Protein AF-A0AAD1IUB4-F1 (afdb_monomer_lite)

Radius of gyration: 18.31 Å; chains: 1; bounding box: 52×43×50 Å

pLDDT: mean 78.98, std 11.04, range [33.62, 97.44]

Secondary structure (DSSP, 8-state):
--HHHHHHHHHHHHHHHHHHHHHHHHHSPP-SSPPPTT--SHHHHHHHHHHHHHHHHHH-HHHHHHHHHHHHHHHHHHHTSHHHHHHHHHHHT-HHHHHHHHHHHHHHTTTT-S---TTSPPHHHHHHHHHHHHSSS--HHHHHHTSPSS--

Structure (mmCIF, N/CA/C/O backbone):
data_AF-A0AAD1IUB4-F1
#
_entry.id   AF-A0AAD1IUB4-F1
#
loop_
_atom_site.group_PDB
_atom_site.id
_atom_site.type_symbol
_atom_site.label_atom_id
_atom_site.label_alt_id
_atom_site.label_comp_id
_atom_site.label_asym_id
_atom_site.label_entity_id
_atom_site.label_seq_id
_atom_site.pdbx_PDB_ins_code
_atom_site.Cartn_x
_atom_site.Cartn_y
_atom_site.Cartn_z
_atom_site.occupancy
_atom_site.B_iso_or_equiv
_atom_site.auth_seq_id
_atom_site.auth_comp_id
_atom_site.auth_asym_id
_atom_site.auth_atom_id
_atom_site.pdbx_PDB_model_num
ATOM 1 N N . MET A 1 1 ? 31.115 -12.464 -17.983 1.00 72.50 1 MET A N 1
ATOM 2 C CA . MET A 1 1 ? 30.460 -11.144 -17.859 1.00 72.50 1 MET A CA 1
ATOM 3 C C . MET A 1 1 ? 31.477 -10.203 -17.240 1.00 72.50 1 MET A C 1
ATOM 5 O O . MET A 1 1 ? 32.086 -10.604 -16.255 1.00 72.50 1 MET A O 1
ATOM 9 N N . THR A 1 2 ? 31.751 -9.046 -17.843 1.00 92.31 2 THR A N 1
ATOM 10 C CA . THR A 1 2 ? 32.718 -8.086 -17.283 1.00 92.31 2 THR A CA 1
ATOM 11 C C . THR A 1 2 ? 32.034 -7.185 -16.246 1.00 92.31 2 THR A C 1
ATOM 13 O O . THR A 1 2 ? 30.810 -7.026 -16.309 1.00 92.31 2 THR A O 1
ATOM 16 N N . PRO A 1 3 ? 32.779 -6.596 -15.294 1.00 88.62 3 PRO A N 1
ATOM 17 C CA . PRO A 1 3 ? 32.222 -5.650 -14.327 1.00 88.62 3 PRO A CA 1
ATOM 18 C C . PRO A 1 3 ? 31.483 -4.478 -14.986 1.00 88.62 3 PRO A C 1
ATOM 20 O O . PRO A 1 3 ? 30.417 -4.085 -14.528 1.00 88.62 3 PRO A O 1
ATOM 23 N N . GLU A 1 4 ? 31.990 -3.969 -16.108 1.00 90.00 4 GLU A N 1
ATOM 24 C CA . GLU A 1 4 ? 31.385 -2.862 -16.856 1.00 90.00 4 GLU A CA 1
ATOM 25 C C . GLU A 1 4 ? 30.055 -3.279 -17.493 1.00 90.00 4 GLU A C 1
ATOM 27 O O . GLU A 1 4 ? 29.087 -2.522 -17.460 1.00 90.00 4 GLU A O 1
ATOM 32 N N . ALA A 1 5 ? 29.982 -4.506 -18.023 1.00 86.31 5 ALA A N 1
ATOM 33 C CA . ALA A 1 5 ? 28.743 -5.059 -18.561 1.00 86.31 5 ALA A CA 1
ATOM 34 C C . ALA A 1 5 ? 27.691 -5.250 -17.457 1.00 86.31 5 ALA A C 1
ATOM 36 O O . ALA A 1 5 ? 26.518 -4.956 -17.675 1.00 86.31 5 ALA A O 1
ATOM 37 N N . LEU A 1 6 ? 28.108 -5.682 -16.262 1.00 87.38 6 LEU A N 1
ATOM 38 C CA . LEU A 1 6 ? 27.222 -5.810 -15.105 1.00 87.38 6 LEU A CA 1
ATOM 39 C C . LEU A 1 6 ? 26.695 -4.444 -14.638 1.00 87.38 6 LEU A C 1
ATOM 41 O O . LEU A 1 6 ? 25.495 -4.298 -14.430 1.00 87.38 6 LEU A O 1
ATOM 45 N N . VAL A 1 7 ? 27.564 -3.436 -14.514 1.00 90.25 7 VAL A N 1
ATOM 46 C CA . VAL A 1 7 ? 27.162 -2.068 -14.138 1.00 90.25 7 VAL A CA 1
ATOM 47 C C . VAL A 1 7 ? 26.201 -1.475 -15.170 1.00 90.25 7 V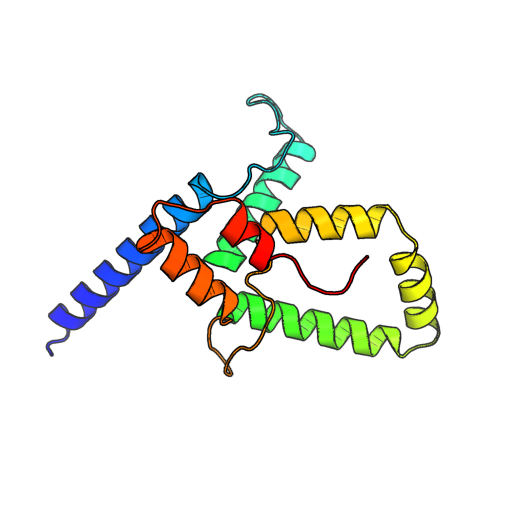AL A C 1
ATOM 49 O O . VAL A 1 7 ? 25.186 -0.893 -14.792 1.00 90.25 7 VAL A O 1
ATOM 52 N N . GLY A 1 8 ? 26.474 -1.672 -16.464 1.00 88.81 8 GLY A N 1
ATOM 53 C CA . GLY A 1 8 ? 25.577 -1.247 -17.539 1.00 88.81 8 GLY A CA 1
ATOM 54 C C . GLY A 1 8 ? 24.200 -1.910 -17.456 1.00 88.81 8 GLY A C 1
ATOM 55 O O . GLY A 1 8 ? 23.185 -1.225 -17.546 1.00 88.81 8 GLY A O 1
ATOM 56 N N . MET A 1 9 ? 24.152 -3.223 -17.208 1.00 87.00 9 MET A N 1
ATOM 57 C CA . MET A 1 9 ? 22.891 -3.948 -17.014 1.00 87.00 9 MET A CA 1
ATOM 58 C C . MET A 1 9 ? 22.113 -3.453 -15.790 1.00 87.00 9 MET A C 1
ATOM 60 O O . MET A 1 9 ? 20.904 -3.267 -15.878 1.00 87.00 9 MET A O 1
ATOM 64 N N . LEU A 1 10 ? 22.784 -3.212 -14.660 1.00 87.50 10 LEU A N 1
ATOM 65 C CA . LEU A 1 10 ? 22.137 -2.692 -13.450 1.00 87.50 10 LEU A CA 1
ATOM 66 C C . LEU A 1 10 ? 21.553 -1.290 -13.670 1.00 87.50 10 LEU A C 1
ATOM 68 O O . LEU A 1 10 ? 20.436 -1.021 -13.235 1.00 87.50 10 LEU A O 1
ATOM 72 N N . ALA A 1 11 ? 22.270 -0.418 -14.382 1.00 88.06 11 ALA A N 1
ATOM 73 C CA . ALA A 1 11 ? 21.774 0.912 -14.728 1.00 88.06 11 ALA A CA 1
ATOM 74 C C . ALA A 1 11 ? 20.548 0.853 -15.656 1.00 88.06 11 ALA A C 1
ATOM 76 O O . ALA A 1 11 ? 19.616 1.642 -15.499 1.00 88.06 11 ALA A O 1
ATOM 77 N N . GLU A 1 12 ? 20.527 -0.092 -16.602 1.00 88.31 12 GLU A N 1
ATOM 78 C CA . GLU A 1 12 ? 19.368 -0.306 -17.471 1.00 88.31 12 GLU A CA 1
ATOM 79 C C . GLU A 1 12 ? 18.157 -0.814 -16.687 1.00 88.31 12 GLU A C 1
ATOM 81 O O . GLU A 1 12 ? 17.051 -0.310 -16.871 1.00 88.31 12 GLU A O 1
ATOM 86 N N . LEU A 1 13 ? 18.366 -1.766 -15.773 1.00 83.12 13 LEU A N 1
ATOM 87 C CA . LEU A 1 13 ? 17.308 -2.283 -14.905 1.00 83.12 13 LEU A CA 1
ATOM 88 C C . LEU A 1 13 ? 16.710 -1.183 -14.024 1.00 83.12 13 LEU A C 1
ATOM 90 O O . LEU A 1 13 ? 15.488 -1.112 -13.904 1.00 83.12 13 LEU A O 1
ATOM 94 N N . GLU A 1 14 ? 17.537 -0.299 -13.461 1.00 81.81 14 GLU A N 1
ATOM 95 C CA . GLU A 1 14 ? 17.034 0.836 -12.682 1.00 81.81 14 GLU A CA 1
ATOM 96 C C . GLU A 1 14 ? 16.228 1.802 -13.557 1.00 81.81 14 GLU A C 1
ATOM 98 O O . GLU A 1 14 ? 15.145 2.228 -13.161 1.00 81.81 14 GLU A O 1
ATOM 103 N N . ARG A 1 15 ? 16.683 2.088 -14.785 1.00 82.19 15 ARG A N 1
ATOM 104 C CA . ARG A 1 15 ? 15.922 2.933 -15.718 1.00 82.19 15 ARG A CA 1
ATOM 105 C C . ARG A 1 15 ? 14.568 2.318 -16.067 1.00 82.19 15 ARG A C 1
ATOM 107 O O . ARG A 1 15 ? 13.558 3.017 -16.027 1.00 82.19 15 ARG A O 1
A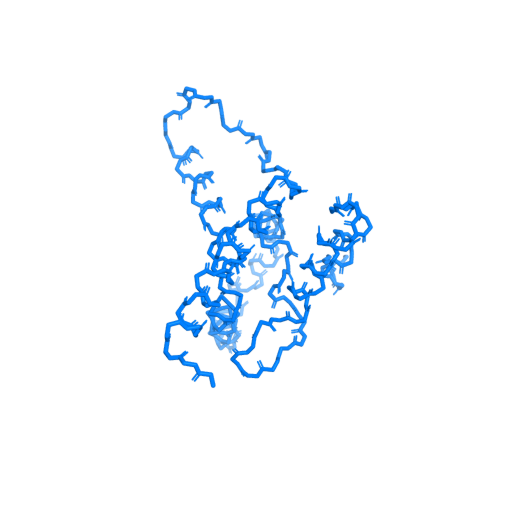TOM 114 N N . ILE A 1 16 ? 14.539 1.027 -16.403 1.00 79.69 16 ILE A N 1
ATOM 115 C CA . ILE A 1 16 ? 13.299 0.298 -16.705 1.00 79.69 16 ILE A CA 1
ATOM 116 C C . ILE A 1 16 ? 12.367 0.342 -15.494 1.00 79.69 16 ILE A C 1
ATOM 118 O O . ILE A 1 16 ? 11.180 0.632 -15.647 1.00 79.69 16 ILE A O 1
ATOM 122 N N . ARG A 1 17 ? 12.899 0.127 -14.285 1.00 78.38 17 ARG A N 1
ATOM 123 C CA . ARG A 1 17 ? 12.142 0.229 -13.035 1.00 78.38 17 ARG A CA 1
ATOM 124 C C . ARG A 1 17 ? 11.521 1.617 -12.870 1.00 78.38 17 ARG A C 1
ATOM 126 O O . ARG A 1 17 ? 10.314 1.691 -12.664 1.00 78.38 17 ARG A O 1
ATOM 133 N N . THR A 1 18 ? 12.293 2.698 -13.005 1.00 80.75 18 THR A N 1
ATOM 134 C CA . THR A 1 18 ? 11.767 4.073 -12.903 1.00 80.75 18 THR A CA 1
ATOM 135 C C . THR A 1 18 ? 10.651 4.323 -13.916 1.00 80.75 18 THR A C 1
ATOM 137 O O . THR A 1 18 ? 9.558 4.725 -13.532 1.00 80.75 18 THR A O 1
ATOM 140 N N . LEU A 1 19 ? 10.881 4.004 -15.193 1.00 80.44 19 LEU A N 1
ATOM 141 C CA . LEU A 1 19 ? 9.890 4.217 -16.252 1.00 80.44 19 LEU A CA 1
ATOM 142 C C . LEU A 1 19 ? 8.603 3.423 -16.021 1.00 80.44 19 LEU A C 1
ATOM 144 O O . LEU A 1 19 ? 7.513 3.908 -16.320 1.00 80.44 19 LEU A O 1
ATOM 148 N N . THR A 1 20 ? 8.727 2.210 -15.482 1.00 73.38 20 THR A N 1
ATOM 149 C CA . THR A 1 20 ? 7.569 1.370 -15.177 1.00 73.38 20 THR A CA 1
ATOM 150 C C . THR A 1 20 ? 6.784 1.927 -13.994 1.00 73.38 20 THR A C 1
ATOM 152 O O . THR A 1 20 ? 5.560 1.979 -14.056 1.00 73.38 20 THR A O 1
ATOM 155 N N . LEU A 1 21 ? 7.458 2.420 -12.950 1.00 76.25 21 LEU A N 1
ATOM 156 C CA . LEU A 1 21 ? 6.792 3.092 -11.830 1.00 76.25 21 LEU A CA 1
ATOM 157 C C . LEU A 1 21 ? 6.069 4.364 -12.286 1.00 76.25 21 LEU A C 1
ATOM 159 O O . LEU A 1 21 ? 4.917 4.563 -11.911 1.00 76.25 21 LEU A O 1
ATOM 163 N N . ASP A 1 22 ? 6.686 5.166 -13.157 1.00 80.56 22 ASP A N 1
ATOM 164 C CA . ASP A 1 22 ? 6.055 6.361 -13.729 1.00 80.56 22 ASP A CA 1
ATOM 165 C C . ASP A 1 22 ? 4.839 6.014 -14.601 1.00 80.56 22 ASP A C 1
ATOM 167 O O . ASP A 1 22 ? 3.889 6.794 -14.695 1.00 80.56 22 ASP A O 1
ATOM 171 N N . LEU A 1 23 ? 4.874 4.877 -15.304 1.00 77.25 23 LEU A N 1
ATOM 172 C CA . LEU A 1 23 ? 3.746 4.385 -16.096 1.00 77.25 23 LEU A CA 1
ATOM 173 C C . LEU A 1 23 ? 2.597 3.940 -15.186 1.00 77.25 23 LEU A C 1
ATOM 175 O O . LEU A 1 23 ? 1.458 4.344 -15.408 1.00 77.25 23 LEU A O 1
ATOM 179 N N . VAL A 1 24 ? 2.903 3.148 -14.156 1.00 70.75 24 VAL A N 1
ATOM 180 C CA . VAL A 1 24 ? 1.924 2.690 -13.162 1.00 70.75 24 VAL A CA 1
ATOM 181 C C . VAL A 1 24 ? 1.304 3.884 -12.445 1.00 70.75 24 VAL A C 1
ATOM 183 O O . VAL A 1 24 ? 0.094 3.921 -12.283 1.00 70.75 24 VAL A O 1
ATOM 186 N N . GLU A 1 25 ? 2.089 4.894 -12.070 1.00 74.12 25 GLU A N 1
ATOM 187 C CA . GLU A 1 25 ? 1.571 6.097 -11.414 1.00 74.12 25 GLU A CA 1
ATOM 188 C C . GLU A 1 25 ? 0.609 6.885 -12.314 1.00 74.12 25 GLU A C 1
ATOM 190 O O . GLU A 1 25 ? -0.432 7.332 -11.839 1.00 74.12 25 GLU A O 1
ATOM 195 N N . ARG A 1 26 ? 0.917 7.001 -13.612 1.00 73.12 26 ARG A N 1
ATOM 19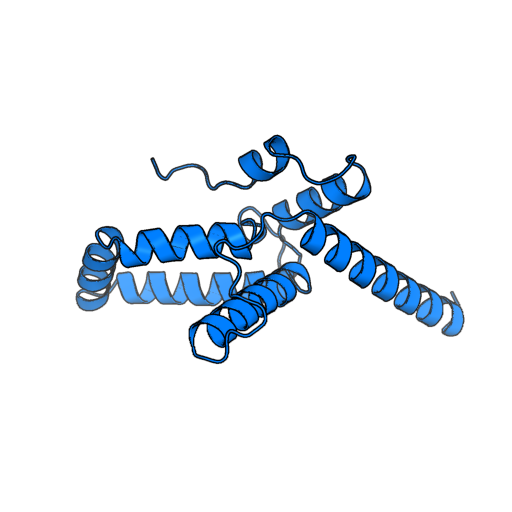6 C CA . ARG A 1 26 ? 0.044 7.653 -14.603 1.00 73.12 26 ARG A CA 1
ATOM 197 C C . ARG A 1 26 ? -1.229 6.867 -14.913 1.00 73.12 26 ARG A C 1
ATOM 199 O O . ARG A 1 26 ? -2.227 7.474 -15.285 1.00 73.12 26 ARG A O 1
ATOM 206 N N . ALA A 1 27 ? -1.176 5.541 -14.826 1.00 69.19 27 ALA A N 1
ATOM 207 C CA . ALA A 1 27 ? -2.299 4.660 -15.137 1.00 69.19 27 ALA A CA 1
ATOM 208 C C . ALA A 1 27 ? -3.140 4.290 -13.902 1.00 69.19 27 ALA A C 1
ATOM 210 O O . ALA A 1 27 ? -4.266 3.819 -14.045 1.00 69.19 27 ALA A O 1
ATOM 211 N N . ALA A 1 28 ? -2.607 4.478 -12.693 1.00 68.81 28 ALA A N 1
ATOM 212 C CA . ALA A 1 28 ? -3.315 4.208 -11.452 1.00 68.81 28 ALA A CA 1
ATOM 213 C C . ALA A 1 28 ? -4.462 5.212 -11.243 1.00 68.81 28 ALA A C 1
ATOM 215 O O . ALA A 1 28 ? -4.321 6.386 -11.592 1.00 68.81 28 ALA A O 1
ATOM 216 N N . PRO A 1 29 ? -5.566 4.797 -10.593 1.00 67.44 29 PRO A N 1
ATOM 217 C CA . PRO A 1 29 ? -6.632 5.711 -10.210 1.00 67.44 29 PRO A CA 1
ATOM 218 C C . PRO A 1 29 ? -6.095 6.923 -9.441 1.00 67.44 29 PRO A C 1
ATOM 220 O O . PRO A 1 29 ? -5.297 6.796 -8.494 1.00 67.44 29 PRO A O 1
ATOM 223 N N . SER A 1 30 ? -6.546 8.104 -9.855 1.00 67.12 30 SER A N 1
ATOM 224 C CA . SER A 1 30 ? -6.266 9.367 -9.185 1.00 67.12 30 SER A CA 1
ATOM 225 C C . SER A 1 30 ? -6.903 9.386 -7.799 1.00 67.12 30 SER A C 1
ATOM 227 O O . SER A 1 30 ? -8.047 8.969 -7.602 1.00 67.12 30 SER A O 1
ATOM 229 N N . LEU A 1 31 ? -6.147 9.884 -6.820 1.00 66.31 31 LEU A N 1
ATOM 230 C CA . LEU A 1 31 ? -6.686 10.187 -5.499 1.00 66.31 31 LEU A CA 1
ATOM 231 C C . LEU A 1 31 ? -7.592 11.415 -5.642 1.00 66.31 31 LEU A C 1
ATOM 233 O O . LEU A 1 31 ? -7.118 12.492 -5.992 1.00 66.31 31 LEU A O 1
ATOM 237 N N . HIS A 1 32 ? -8.893 11.241 -5.407 1.00 63.50 32 HIS A N 1
ATOM 238 C CA . HIS A 1 32 ? -9.875 12.319 -5.499 1.00 63.50 32 HIS A CA 1
ATOM 239 C C . HIS A 1 32 ? -10.393 12.750 -4.115 1.00 63.50 32 HIS A C 1
ATOM 241 O O . HIS A 1 32 ? -10.635 11.885 -3.270 1.00 63.50 32 HIS A O 1
ATOM 247 N N . PRO A 1 33 ? -10.656 14.057 -3.912 1.00 65.69 33 PRO A N 1
ATOM 248 C CA . PRO A 1 33 ? -10.344 15.155 -4.832 1.00 65.69 33 PRO A CA 1
ATOM 249 C C . PRO A 1 33 ? -8.837 15.456 -4.858 1.00 65.69 33 PRO A C 1
ATOM 251 O O . PRO A 1 33 ? -8.164 15.368 -3.834 1.00 65.69 33 PRO A O 1
ATOM 254 N N . GLU A 1 34 ? -8.317 15.825 -6.029 1.00 66.88 34 GLU A N 1
ATOM 255 C CA . GLU A 1 34 ? -6.969 16.385 -6.117 1.00 66.88 34 GLU A CA 1
ATOM 256 C C . GLU A 1 34 ? -6.996 17.779 -5.469 1.00 66.88 34 GLU A C 1
ATOM 258 O O . GLU A 1 34 ? -7.900 18.569 -5.774 1.00 66.88 34 GLU A O 1
ATOM 263 N N . PRO A 1 35 ? -6.081 18.089 -4.534 1.00 69.00 35 PRO A N 1
ATOM 264 C CA . PRO A 1 35 ? -6.019 19.418 -3.948 1.00 69.00 35 PRO A CA 1
ATOM 265 C C . PRO A 1 35 ? -5.696 20.441 -5.040 1.00 69.00 35 PRO A C 1
ATOM 267 O O . PRO A 1 35 ? -4.839 20.191 -5.884 1.00 69.00 35 PRO A O 1
ATOM 270 N N . ALA A 1 36 ? -6.360 21.601 -5.005 1.00 74.25 36 ALA A N 1
ATOM 271 C CA . ALA A 1 36 ? -6.092 22.692 -5.943 1.00 74.25 36 ALA A CA 1
ATOM 272 C C . ALA A 1 36 ? -4.588 23.030 -5.989 1.00 74.25 36 ALA A C 1
ATOM 274 O O . ALA A 1 36 ? -3.898 22.910 -4.977 1.00 74.25 36 ALA A O 1
ATOM 275 N N . ASP A 1 37 ? -4.083 23.502 -7.131 1.00 68.81 37 ASP A N 1
ATOM 276 C CA . ASP A 1 37 ? -2.651 23.812 -7.302 1.00 68.81 37 ASP A CA 1
ATOM 277 C C . ASP A 1 37 ? -2.130 24.860 -6.302 1.00 68.81 37 ASP A C 1
ATOM 279 O O . ASP A 1 37 ? -0.956 24.860 -5.940 1.00 68.81 37 ASP A O 1
ATOM 283 N N . GLU A 1 38 ? -3.019 25.722 -5.802 1.00 67.62 38 GLU A N 1
ATOM 284 C CA . GLU A 1 38 ? -2.724 26.741 -4.787 1.00 67.62 38 GLU A CA 1
ATOM 285 C C . GLU A 1 38 ? -2.933 26.250 -3.341 1.00 67.62 38 GLU A C 1
ATOM 287 O O . GLU A 1 38 ? -2.690 26.994 -2.385 1.00 67.62 38 GLU A O 1
ATOM 292 N N . ALA A 1 39 ? -3.394 25.009 -3.149 1.00 67.62 39 ALA A N 1
ATOM 293 C CA . ALA A 1 39 ? -3.652 24.452 -1.830 1.00 67.62 39 ALA A CA 1
ATOM 294 C C . ALA A 1 39 ? -2.337 24.326 -1.053 1.00 67.62 39 ALA A C 1
ATOM 296 O O . ALA A 1 39 ? -1.482 23.485 -1.329 1.00 67.62 39 ALA A O 1
ATOM 297 N N . THR A 1 40 ? -2.197 25.165 -0.033 1.00 65.06 40 THR A N 1
ATOM 298 C CA . THR A 1 40 ? -1.090 25.141 0.918 1.00 65.06 40 THR A CA 1
ATOM 299 C C . THR A 1 40 ? -1.675 24.800 2.282 1.00 65.06 40 THR A C 1
ATOM 301 O O . THR A 1 40 ? -2.514 25.524 2.811 1.00 65.06 40 THR A O 1
ATOM 304 N N . GLY A 1 41 ? -1.315 23.641 2.843 1.00 80.00 41 GLY A N 1
ATOM 305 C CA . GLY A 1 41 ? -1.886 23.204 4.116 1.00 80.00 41 GLY A CA 1
ATOM 306 C C . GLY A 1 41 ? -1.885 21.691 4.346 1.00 80.00 41 GLY A C 1
ATOM 307 O O . GLY A 1 41 ? -1.320 20.940 3.551 1.00 80.00 41 GLY A O 1
ATOM 308 N N . PRO A 1 42 ? -2.528 21.234 5.438 1.00 80.00 42 PRO A N 1
ATOM 309 C CA . PRO A 1 42 ? -2.554 19.829 5.849 1.00 80.00 42 PRO A CA 1
ATOM 310 C C . PRO A 1 42 ? -3.087 18.873 4.777 1.00 80.00 42 PRO A C 1
ATOM 312 O O . PRO A 1 42 ? -2.602 17.752 4.669 1.00 80.00 42 PRO A O 1
ATOM 315 N N . GLU A 1 43 ? -4.047 19.321 3.967 1.00 76.19 43 GLU A N 1
ATOM 316 C CA . GLU A 1 43 ? -4.638 18.539 2.874 1.00 76.19 43 GLU A CA 1
ATOM 317 C C . GLU A 1 43 ? -3.614 18.238 1.775 1.00 76.19 43 GLU A C 1
ATOM 319 O O . GLU A 1 43 ? -3.488 17.092 1.346 1.00 76.19 43 GLU A O 1
ATOM 324 N N . ARG A 1 44 ? -2.812 19.239 1.384 1.00 80.56 44 ARG A N 1
ATOM 325 C CA . ARG A 1 44 ? -1.727 19.055 0.414 1.00 80.56 44 ARG A CA 1
ATOM 326 C C . ARG A 1 44 ? -0.642 18.136 0.969 1.00 80.56 44 ARG A C 1
ATOM 328 O O . ARG A 1 44 ? -0.239 17.200 0.291 1.00 80.56 44 ARG A O 1
ATOM 335 N N . SER A 1 45 ? -0.244 18.335 2.227 1.00 83.50 45 SER A N 1
ATOM 336 C CA . SER A 1 45 ? 0.734 17.465 2.892 1.00 83.50 45 SER A CA 1
ATOM 337 C C . SER A 1 45 ? 0.260 16.013 2.988 1.00 83.50 45 SER A C 1
ATOM 339 O O . SER A 1 45 ? 1.051 15.094 2.793 1.00 83.50 45 SER A O 1
ATOM 341 N N . ALA A 1 46 ? -1.024 15.790 3.286 1.00 81.62 46 ALA A N 1
ATOM 342 C CA . ALA A 1 46 ? -1.608 14.455 3.324 1.00 81.62 46 ALA A CA 1
ATOM 343 C C . ALA A 1 46 ? -1.626 13.821 1.928 1.00 81.62 46 ALA A C 1
ATOM 345 O O . ALA A 1 46 ? -1.224 12.670 1.783 1.00 81.62 46 ALA A O 1
ATOM 346 N N . PHE A 1 47 ? -2.024 14.572 0.900 1.00 81.50 47 PHE A N 1
ATOM 347 C CA . PHE A 1 47 ? -2.002 14.107 -0.485 1.00 81.50 47 PHE A CA 1
ATOM 348 C C . PHE A 1 47 ? -0.591 13.706 -0.939 1.00 81.50 47 PHE A C 1
ATOM 350 O O . PHE A 1 47 ? -0.391 12.591 -1.424 1.00 81.50 47 PHE A O 1
ATOM 357 N N . ASP A 1 48 ? 0.404 14.563 -0.698 1.00 84.06 48 ASP A N 1
ATOM 358 C CA . ASP A 1 48 ? 1.803 14.293 -1.040 1.00 84.06 48 ASP A CA 1
ATOM 359 C C . ASP A 1 48 ? 2.345 13.072 -0.276 1.00 84.06 48 ASP A C 1
ATOM 361 O O . ASP A 1 48 ? 3.087 12.259 -0.834 1.00 84.06 48 ASP A O 1
ATOM 365 N N . LEU A 1 49 ? 1.934 12.888 0.986 1.00 85.19 49 LEU A N 1
ATOM 366 C CA . LEU A 1 49 ? 2.285 11.713 1.785 1.00 85.19 49 LEU A CA 1
ATOM 367 C C . LEU A 1 49 ? 1.670 10.430 1.217 1.00 85.19 49 LEU A C 1
ATOM 369 O O . LEU A 1 49 ? 2.360 9.414 1.145 1.00 85.19 49 LEU A O 1
ATOM 373 N N . LEU A 1 50 ? 0.406 10.459 0.790 1.00 84.00 50 LEU A N 1
ATOM 374 C CA . LEU A 1 50 ? -0.257 9.306 0.173 1.00 84.00 50 LEU A CA 1
ATOM 375 C C . LEU A 1 50 ? 0.397 8.938 -1.165 1.00 84.00 50 LEU A C 1
ATOM 377 O O . LEU A 1 50 ? 0.631 7.758 -1.433 1.00 84.00 50 LEU A O 1
ATOM 381 N N . LEU A 1 51 ? 0.766 9.931 -1.976 1.00 81.44 51 LEU A N 1
ATOM 382 C CA . LEU A 1 51 ? 1.489 9.698 -3.226 1.00 81.44 51 LEU A CA 1
ATOM 383 C C . LEU A 1 51 ? 2.900 9.145 -2.971 1.00 81.44 51 LEU A C 1
ATOM 385 O O . LEU A 1 51 ? 3.335 8.190 -3.619 1.00 81.44 51 LEU A O 1
ATOM 389 N N . GLY A 1 52 ? 3.598 9.691 -1.972 1.00 81.81 52 GLY A N 1
ATOM 390 C CA . GLY A 1 52 ? 4.883 9.175 -1.507 1.00 81.81 52 GLY A CA 1
ATOM 391 C C . GLY A 1 52 ? 4.788 7.732 -1.008 1.00 81.81 52 GLY A C 1
ATOM 392 O O . GLY A 1 52 ? 5.635 6.906 -1.350 1.00 81.81 52 GLY A O 1
ATOM 393 N N . ALA A 1 53 ? 3.728 7.396 -0.270 1.00 82.25 53 ALA A N 1
ATOM 394 C CA . ALA A 1 53 ? 3.467 6.041 0.203 1.00 82.25 53 ALA A CA 1
ATOM 395 C C . ALA A 1 53 ? 3.222 5.066 -0.959 1.00 82.25 53 ALA A C 1
ATOM 397 O O . ALA A 1 53 ? 3.830 3.996 -0.978 1.00 82.25 53 ALA A O 1
ATOM 398 N N . ARG A 1 54 ? 2.423 5.449 -1.969 1.00 83.75 54 ARG A N 1
ATOM 399 C CA . ARG A 1 54 ? 2.241 4.658 -3.202 1.00 83.75 54 ARG A CA 1
ATOM 400 C C . ARG A 1 54 ? 3.588 4.360 -3.860 1.00 83.75 54 ARG A C 1
ATOM 402 O O . ARG A 1 54 ? 3.890 3.202 -4.140 1.00 83.75 54 ARG A O 1
ATOM 409 N N . ARG A 1 55 ? 4.430 5.381 -4.059 1.00 81.31 55 ARG A N 1
ATOM 410 C CA . ARG A 1 55 ? 5.768 5.206 -4.652 1.00 81.31 55 ARG A CA 1
ATOM 411 C C . ARG A 1 55 ? 6.670 4.306 -3.814 1.00 81.31 55 ARG A C 1
ATOM 413 O O . ARG A 1 55 ? 7.389 3.485 -4.376 1.00 81.31 55 ARG A O 1
ATOM 420 N N . ALA A 1 56 ? 6.631 4.428 -2.489 1.00 80.50 56 ALA A N 1
ATOM 421 C CA . ALA A 1 56 ? 7.414 3.579 -1.597 1.00 80.50 56 ALA A CA 1
ATOM 422 C C . ALA A 1 56 ? 6.978 2.106 -1.683 1.00 80.50 56 ALA A C 1
ATOM 424 O O . ALA A 1 56 ? 7.826 1.222 -1.814 1.00 80.50 56 ALA A O 1
ATOM 425 N N . VAL A 1 57 ? 5.664 1.855 -1.673 1.00 81.62 57 VAL A N 1
ATOM 426 C CA . VAL A 1 57 ? 5.076 0.512 -1.783 1.00 81.62 57 VAL A CA 1
ATOM 427 C C . VAL A 1 57 ? 5.406 -0.123 -3.131 1.00 81.62 57 VAL A C 1
ATOM 429 O O . VAL A 1 57 ? 5.934 -1.231 -3.173 1.00 81.62 57 VAL A O 1
ATOM 432 N N . LEU A 1 58 ? 5.149 0.588 -4.231 1.00 79.94 58 LEU A N 1
ATOM 433 C CA . LEU A 1 58 ? 5.388 0.069 -5.578 1.00 79.94 58 LEU A CA 1
ATOM 434 C C . LEU A 1 58 ? 6.879 -0.041 -5.904 1.00 79.94 58 LEU A C 1
ATOM 436 O O . LEU A 1 58 ? 7.285 -0.947 -6.628 1.00 79.94 58 LEU A O 1
ATOM 440 N N . GLY A 1 59 ? 7.697 0.866 -5.371 1.00 79.75 59 GLY A N 1
ATOM 441 C CA . GLY A 1 59 ? 9.129 0.902 -5.622 1.00 79.75 59 GLY A CA 1
ATOM 442 C C . GLY A 1 59 ? 9.892 -0.215 -4.915 1.00 79.75 59 GLY A C 1
ATOM 443 O O . GLY A 1 59 ? 10.860 -0.733 -5.475 1.00 79.75 59 GLY A O 1
ATOM 444 N N . ASN A 1 60 ? 9.499 -0.595 -3.701 1.00 82.31 60 ASN A N 1
ATOM 445 C CA . ASN A 1 60 ? 10.130 -1.699 -2.981 1.00 82.31 60 ASN A CA 1
ATOM 446 C C . ASN A 1 60 ? 9.069 -2.609 -2.342 1.00 82.31 60 ASN A C 1
ATOM 448 O O . ASN A 1 60 ? 8.888 -2.588 -1.122 1.00 82.31 60 ASN A O 1
ATOM 452 N N . PRO A 1 61 ? 8.378 -3.426 -3.154 1.00 80.19 61 PRO A N 1
ATOM 453 C CA . PRO A 1 61 ? 7.262 -4.252 -2.695 1.00 80.19 61 PRO A CA 1
ATOM 454 C C . PRO A 1 61 ? 7.684 -5.291 -1.653 1.00 80.19 61 PRO A C 1
ATOM 456 O O . PRO A 1 61 ? 6.919 -5.576 -0.739 1.00 80.19 61 PRO A O 1
ATOM 459 N N . ALA A 1 62 ? 8.909 -5.822 -1.731 1.00 81.56 62 ALA A N 1
ATOM 460 C CA . ALA A 1 62 ? 9.423 -6.779 -0.753 1.00 81.56 62 ALA A CA 1
ATOM 461 C C . ALA A 1 62 ? 9.625 -6.128 0.627 1.00 81.56 62 ALA A C 1
ATOM 463 O O . ALA A 1 62 ? 9.191 -6.671 1.644 1.00 81.56 62 ALA A O 1
ATOM 464 N N . ALA A 1 63 ? 10.239 -4.938 0.678 1.00 83.19 63 ALA A N 1
ATOM 465 C CA . ALA A 1 63 ? 10.398 -4.205 1.933 1.00 83.19 63 ALA A CA 1
ATOM 466 C C . ALA A 1 63 ? 9.050 -3.714 2.477 1.00 83.19 63 ALA A C 1
ATOM 468 O O . ALA A 1 63 ? 8.785 -3.839 3.672 1.00 83.19 63 ALA A O 1
ATOM 469 N N . ALA A 1 64 ? 8.178 -3.206 1.603 1.00 85.56 64 ALA A N 1
ATOM 470 C CA . ALA A 1 64 ? 6.833 -2.784 1.973 1.00 85.56 64 ALA A CA 1
ATOM 471 C C . ALA A 1 64 ? 6.011 -3.953 2.537 1.00 85.56 64 ALA A C 1
ATOM 473 O O . ALA A 1 64 ? 5.358 -3.795 3.568 1.00 85.56 64 ALA A O 1
ATOM 474 N N . ARG A 1 65 ? 6.117 -5.146 1.938 1.00 85.81 65 ARG A N 1
ATOM 475 C CA . ARG A 1 65 ? 5.498 -6.373 2.447 1.00 85.81 65 ARG A CA 1
ATOM 476 C C . ARG A 1 65 ? 6.045 -6.770 3.815 1.00 85.81 65 ARG A C 1
ATOM 478 O O . ARG A 1 65 ? 5.264 -7.087 4.702 1.00 85.81 65 ARG A O 1
ATOM 485 N N . ALA A 1 66 ? 7.358 -6.705 4.022 1.00 85.38 66 ALA A N 1
ATOM 486 C CA . ALA A 1 66 ? 7.951 -7.020 5.322 1.00 85.38 66 ALA A CA 1
ATOM 487 C C . ALA A 1 66 ? 7.449 -6.080 6.435 1.00 85.38 66 ALA A C 1
ATOM 489 O O . ALA A 1 66 ? 7.130 -6.533 7.535 1.00 85.38 66 ALA A O 1
ATOM 490 N N . VAL A 1 67 ? 7.336 -4.779 6.145 1.00 86.31 67 VAL A N 1
ATOM 491 C CA . V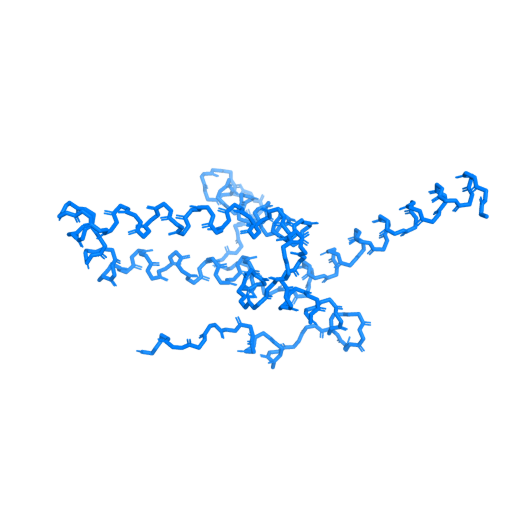AL A 1 67 ? 6.767 -3.795 7.081 1.00 86.31 67 VAL A CA 1
ATOM 492 C C . VAL A 1 67 ? 5.284 -4.069 7.326 1.00 86.31 67 VAL A C 1
ATOM 494 O O . VAL A 1 67 ? 4.848 -4.066 8.476 1.00 86.31 67 VAL A O 1
ATOM 497 N N . HIS A 1 68 ? 4.516 -4.347 6.272 1.00 85.50 68 HIS A N 1
ATOM 498 C CA . HIS A 1 68 ? 3.111 -4.730 6.380 1.00 85.50 68 HIS A CA 1
ATOM 499 C C . HIS A 1 68 ? 2.926 -5.952 7.291 1.00 85.50 68 HIS A C 1
ATOM 501 O O . HIS A 1 68 ? 2.158 -5.895 8.249 1.00 85.50 68 HIS A O 1
ATOM 507 N N . ASP A 1 69 ? 3.675 -7.028 7.051 1.00 87.38 69 ASP A N 1
ATOM 508 C CA . ASP A 1 69 ? 3.562 -8.272 7.814 1.00 87.38 69 ASP A CA 1
ATOM 509 C C . ASP A 1 69 ? 3.941 -8.073 9.287 1.00 87.38 69 ASP A C 1
ATOM 511 O O . ASP A 1 69 ? 3.278 -8.619 10.173 1.00 87.38 69 ASP A O 1
ATOM 515 N N . LEU A 1 70 ? 4.948 -7.236 9.564 1.00 91.06 70 LEU A N 1
ATOM 516 C CA . LEU A 1 70 ? 5.312 -6.831 10.922 1.00 91.06 70 LEU A CA 1
ATOM 517 C C . LEU A 1 70 ? 4.155 -6.102 11.623 1.00 91.06 70 LEU A C 1
ATOM 519 O O . LEU A 1 70 ? 3.797 -6.457 12.747 1.00 91.06 70 LEU A O 1
ATOM 523 N N . LEU A 1 71 ? 3.557 -5.104 10.966 1.00 90.00 71 LEU A N 1
ATOM 524 C CA . LEU A 1 71 ? 2.448 -4.323 11.522 1.00 90.00 71 LEU A CA 1
ATOM 525 C C . LEU A 1 71 ? 1.200 -5.186 11.747 1.00 90.00 71 LEU A C 1
ATOM 527 O O . LEU A 1 71 ? 0.552 -5.073 12.787 1.00 90.00 71 LEU A O 1
ATOM 531 N N . VAL A 1 72 ? 0.886 -6.091 10.816 1.00 89.31 72 VAL A N 1
ATOM 532 C CA . VAL A 1 72 ? -0.229 -7.038 10.950 1.00 89.31 72 VAL A CA 1
ATOM 533 C C . VAL A 1 72 ? 0.013 -8.011 12.101 1.00 89.31 72 VAL A C 1
ATOM 535 O O . VAL A 1 72 ? -0.903 -8.269 12.885 1.00 89.31 72 VAL A O 1
ATOM 538 N N . ALA A 1 73 ? 1.228 -8.548 12.236 1.00 91.75 73 ALA A N 1
ATOM 539 C CA . ALA A 1 73 ? 1.579 -9.431 13.344 1.00 91.75 73 ALA A CA 1
ATOM 540 C C . ALA A 1 73 ? 1.434 -8.718 14.696 1.00 91.75 73 ALA A C 1
ATOM 542 O O . ALA A 1 73 ? 0.840 -9.275 15.624 1.00 91.75 73 ALA A O 1
ATOM 543 N N . GLU A 1 74 ? 1.901 -7.473 14.790 1.00 94.25 74 GLU A N 1
ATOM 544 C CA . GLU A 1 74 ? 1.758 -6.654 15.993 1.00 94.25 74 GLU A CA 1
ATOM 545 C C . GLU A 1 74 ? 0.287 -6.355 16.310 1.00 94.25 74 GLU A C 1
ATOM 547 O O . GLU A 1 74 ? -0.160 -6.561 17.439 1.00 94.25 74 GLU A O 1
ATOM 552 N N . GLY A 1 75 ? -0.497 -5.958 15.305 1.00 91.62 75 GLY A N 1
ATOM 553 C CA . GLY A 1 75 ? -1.929 -5.704 15.455 1.00 91.62 75 GLY A CA 1
ATOM 554 C C . GLY A 1 75 ? -2.695 -6.941 15.930 1.00 91.62 75 GLY A C 1
ATOM 555 O O . GLY A 1 75 ? -3.504 -6.854 16.854 1.00 91.62 75 GLY A O 1
ATOM 556 N N . ARG A 1 76 ? -2.392 -8.119 15.366 1.00 93.19 76 ARG A N 1
ATOM 557 C CA . ARG A 1 76 ? -2.965 -9.404 15.806 1.00 93.19 76 ARG A CA 1
ATOM 558 C C . ARG A 1 76 ? -2.580 -9.735 17.243 1.00 93.19 76 ARG A C 1
ATOM 560 O O . ARG A 1 76 ? -3.437 -10.163 18.015 1.00 93.19 76 ARG A O 1
ATOM 567 N N . ARG A 1 77 ? -1.314 -9.521 17.609 1.00 94.38 77 ARG A N 1
ATOM 568 C CA . ARG A 1 77 ? -0.824 -9.734 18.974 1.00 94.38 77 ARG A CA 1
ATOM 569 C C . ARG A 1 77 ? -1.565 -8.842 19.966 1.00 94.38 77 ARG A C 1
ATOM 571 O O . ARG A 1 77 ? -2.061 -9.343 20.973 1.00 94.38 77 ARG A O 1
ATOM 578 N N . TYR A 1 78 ? -1.690 -7.550 19.666 1.00 94.00 78 TYR A N 1
ATOM 579 C CA . TYR A 1 78 ? -2.390 -6.607 20.534 1.00 94.00 78 TYR A CA 1
ATOM 580 C C . TYR A 1 78 ? -3.887 -6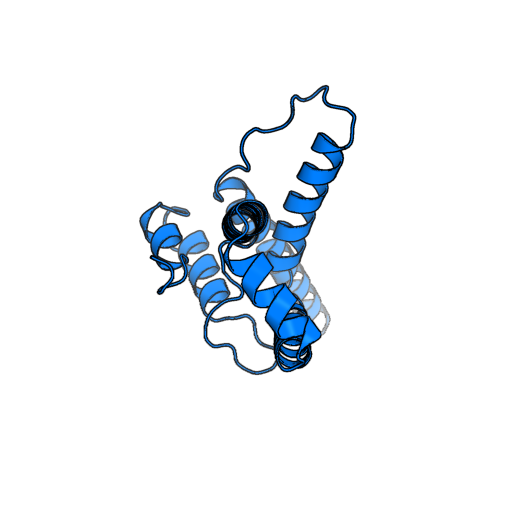.920 20.632 1.00 94.00 78 TYR A C 1
ATOM 582 O O . TYR A 1 78 ? -4.435 -6.939 21.734 1.00 94.00 78 TYR A O 1
ATOM 590 N N . ALA A 1 79 ? -4.537 -7.271 19.519 1.00 94.62 79 ALA A N 1
ATOM 591 C CA . ALA A 1 79 ? -5.942 -7.685 19.489 1.00 94.62 79 ALA A CA 1
ATOM 592 C C . ALA A 1 79 ? -6.242 -8.957 20.307 1.00 94.62 79 ALA A C 1
ATOM 594 O O . ALA A 1 79 ? -7.402 -9.209 20.629 1.00 94.62 79 ALA A O 1
ATOM 595 N N . GLY A 1 80 ? -5.223 -9.750 20.658 1.00 95.69 80 GLY A N 1
ATOM 596 C CA . GLY A 1 80 ? -5.346 -10.874 21.590 1.00 95.69 80 GLY A CA 1
ATOM 597 C C . GLY A 1 80 ? -5.484 -10.462 23.063 1.00 95.69 80 GLY A C 1
ATOM 598 O O . GLY A 1 80 ? -5.815 -11.298 23.901 1.00 95.69 80 GLY A O 1
ATOM 599 N N . THR A 1 81 ? -5.244 -9.192 23.402 1.00 97.44 81 THR A N 1
ATOM 600 C CA . THR A 1 81 ? -5.456 -8.642 24.752 1.00 97.44 81 THR A CA 1
ATOM 601 C C . THR A 1 81 ? -6.907 -8.188 24.942 1.00 97.44 81 THR A C 1
ATOM 603 O O . THR A 1 81 ? -7.607 -7.897 23.975 1.00 97.44 81 THR A O 1
ATOM 606 N N . SER A 1 82 ? -7.383 -8.071 26.186 1.00 95.81 82 SER A N 1
ATOM 607 C CA . SER A 1 82 ? -8.744 -7.576 26.466 1.00 95.81 82 SER A CA 1
ATOM 608 C C . SER A 1 82 ? -8.947 -6.110 26.063 1.00 95.81 82 SER A C 1
ATOM 610 O O . SER A 1 82 ? -10.035 -5.712 25.647 1.00 95.81 82 SER A O 1
ATOM 612 N N . GLU A 1 83 ? -7.904 -5.289 26.172 1.00 95.25 83 GLU A N 1
ATOM 613 C CA . GLU A 1 83 ? -7.913 -3.911 25.689 1.00 95.25 83 GLU A CA 1
ATOM 614 C C . GLU A 1 83 ? -7.924 -3.859 24.160 1.00 95.25 83 GLU A C 1
ATOM 616 O O . GLU A 1 83 ? -8.811 -3.236 23.578 1.00 95.25 83 GLU A O 1
ATOM 621 N N . GLY A 1 84 ? -7.009 -4.581 23.515 1.00 94.94 84 GLY A N 1
ATOM 622 C CA . GLY A 1 84 ? -6.915 -4.615 22.062 1.00 94.94 84 GLY A CA 1
ATOM 623 C C . GLY A 1 84 ? -8.131 -5.245 21.390 1.00 94.94 84 GLY A C 1
ATOM 624 O O . GLY A 1 84 ? -8.513 -4.791 20.318 1.00 94.94 84 GLY A O 1
ATOM 625 N N . ALA A 1 85 ? -8.793 -6.224 22.013 1.00 94.75 85 ALA A N 1
ATOM 626 C CA . ALA A 1 85 ? -10.053 -6.771 21.514 1.00 94.75 85 ALA A CA 1
ATOM 627 C C . ALA A 1 85 ? -11.158 -5.704 21.489 1.00 94.75 85 ALA A C 1
ATOM 629 O O . ALA A 1 85 ? -11.810 -5.528 20.464 1.00 94.75 85 ALA A O 1
ATOM 630 N N . ARG A 1 86 ? -11.310 -4.924 22.572 1.00 94.06 86 ARG A N 1
ATOM 631 C CA . ARG A 1 86 ? -12.270 -3.805 22.614 1.00 94.06 86 ARG A CA 1
ATOM 632 C C . ARG A 1 86 ? -11.946 -2.742 21.570 1.00 94.06 86 ARG A C 1
ATOM 634 O O . ARG A 1 86 ? -12.856 -2.244 20.914 1.00 94.06 86 ARG A O 1
ATOM 641 N N . LEU A 1 87 ? -10.664 -2.409 21.406 1.00 93.12 87 LEU A N 1
ATOM 642 C CA . LEU A 1 87 ? -10.232 -1.460 20.383 1.00 93.12 87 LEU A CA 1
ATOM 643 C C . LEU A 1 87 ? -10.528 -1.989 18.976 1.00 93.12 87 LEU A C 1
ATOM 645 O O . LEU A 1 87 ? -11.107 -1.265 18.177 1.00 93.12 87 LEU A O 1
ATOM 649 N N . ARG A 1 88 ? -10.178 -3.244 18.677 1.00 92.69 88 ARG A N 1
ATOM 650 C CA . ARG A 1 88 ? -10.478 -3.892 17.394 1.00 92.69 88 ARG A CA 1
ATOM 651 C C . ARG A 1 88 ? -11.970 -3.831 17.095 1.00 92.69 88 ARG A C 1
ATOM 653 O O . ARG A 1 88 ? -12.336 -3.420 16.003 1.00 92.69 88 ARG A O 1
ATOM 660 N N . ASP A 1 89 ? -12.812 -4.219 18.047 1.00 93.00 89 ASP A N 1
ATOM 661 C CA . ASP A 1 89 ? -14.260 -4.269 17.840 1.00 93.00 89 ASP A CA 1
ATOM 662 C C . ASP A 1 89 ? -14.831 -2.863 17.587 1.00 93.00 89 ASP A C 1
ATOM 664 O O . ASP A 1 89 ? -15.648 -2.679 16.685 1.00 93.00 89 ASP A O 1
ATOM 668 N N . ALA A 1 90 ? -14.326 -1.845 18.295 1.00 91.19 90 ALA A N 1
ATOM 669 C CA . ALA A 1 90 ? -14.665 -0.451 18.020 1.00 91.19 90 ALA A CA 1
ATOM 670 C C . ALA A 1 90 ? -14.196 -0.002 16.622 1.00 91.19 90 ALA A C 1
ATOM 672 O O . ALA A 1 90 ? -14.969 0.604 15.880 1.00 91.19 90 ALA A O 1
ATOM 673 N N . LEU A 1 91 ? -12.957 -0.330 16.238 1.00 90.38 91 LEU A N 1
ATOM 674 C CA . LEU A 1 91 ? -12.377 0.020 14.938 1.00 90.38 91 LEU A CA 1
ATOM 675 C C . LEU A 1 91 ? -13.112 -0.648 13.770 1.00 90.38 91 LEU A C 1
ATOM 677 O O . LEU A 1 91 ? -13.353 0.013 12.768 1.00 90.38 91 LEU A O 1
ATOM 681 N N . VAL A 1 92 ? -13.516 -1.914 13.902 1.00 87.69 92 VAL A N 1
ATOM 682 C CA . VAL A 1 92 ? -14.286 -2.638 12.872 1.00 87.69 92 VAL A CA 1
ATOM 683 C C . VAL A 1 92 ? -15.623 -1.952 12.588 1.00 87.69 92 VAL A C 1
ATOM 685 O O . VAL A 1 92 ? -16.069 -1.925 11.447 1.00 87.69 92 VAL A O 1
ATOM 688 N N . SER A 1 93 ? -16.247 -1.360 13.607 1.00 85.25 93 SER A N 1
ATOM 689 C CA . SER A 1 93 ? -17.500 -0.610 13.453 1.00 85.25 93 SER A CA 1
ATOM 690 C C . SER A 1 93 ? -17.317 0.852 13.013 1.00 85.25 93 SER A C 1
ATOM 692 O O . SER A 1 93 ? -18.302 1.565 12.833 1.00 85.25 93 SER A O 1
ATOM 694 N N . SER A 1 94 ? -16.074 1.323 12.866 1.00 91.25 94 SER A N 1
ATOM 695 C CA . SER A 1 94 ? -15.769 2.732 12.612 1.00 91.25 94 SER A CA 1
ATOM 696 C C . SER A 1 94 ? -15.779 3.070 11.124 1.00 91.25 94 SER A C 1
ATOM 698 O O . SER A 1 94 ? -14.977 2.557 10.343 1.00 91.25 94 SER A O 1
ATOM 700 N N . GLU A 1 95 ? -16.600 4.050 10.749 1.00 88.25 95 GLU A N 1
ATOM 701 C CA . GLU A 1 95 ? -16.603 4.629 9.401 1.00 88.25 95 GLU A CA 1
ATOM 702 C C . GLU A 1 95 ? -15.234 5.220 9.019 1.00 88.25 95 GLU A C 1
ATOM 704 O O . GLU A 1 95 ? -14.813 5.150 7.866 1.00 88.25 95 GLU A O 1
ATOM 709 N N . GLY A 1 96 ? -14.486 5.752 9.990 1.00 85.44 96 GLY A N 1
ATOM 710 C CA . GLY A 1 96 ? -13.144 6.284 9.744 1.00 85.44 96 GLY A CA 1
ATOM 711 C C . GLY A 1 96 ? -12.148 5.207 9.307 1.00 85.44 96 GLY A C 1
ATOM 712 O O . GLY A 1 96 ? -11.317 5.455 8.436 1.00 85.44 96 GLY A O 1
ATOM 713 N N . VAL A 1 97 ? -12.254 4.000 9.868 1.00 83.38 97 VAL A N 1
ATOM 714 C CA . VAL A 1 97 ? -11.405 2.856 9.492 1.00 83.38 97 VAL A CA 1
ATOM 715 C C . VAL A 1 97 ? -11.796 2.328 8.119 1.00 83.38 97 VAL A C 1
ATOM 717 O O . VAL A 1 97 ? -10.926 2.016 7.312 1.00 83.38 97 VAL A O 1
ATOM 720 N N . GLU A 1 98 ? -13.091 2.300 7.821 1.00 82.50 98 GLU A N 1
ATOM 721 C CA . GLU A 1 98 ? -13.599 1.955 6.496 1.00 82.50 98 GLU A CA 1
ATOM 722 C C . GLU A 1 98 ? -13.119 2.948 5.420 1.00 82.50 98 GLU A C 1
ATOM 724 O O . GLU A 1 98 ? -12.667 2.546 4.346 1.00 82.50 98 GLU A O 1
ATOM 729 N N . ASN A 1 99 ? -13.119 4.248 5.717 1.00 81.75 99 ASN A N 1
ATOM 730 C CA . ASN A 1 99 ? -12.563 5.261 4.819 1.00 81.75 99 ASN A CA 1
ATOM 731 C C . ASN A 1 99 ? -11.042 5.115 4.660 1.00 81.75 99 ASN A C 1
ATOM 733 O O . ASN A 1 99 ? -10.531 5.189 3.541 1.00 81.75 99 ASN A O 1
ATOM 737 N N . LEU A 1 100 ? -10.316 4.841 5.750 1.00 81.00 100 LEU A N 1
ATOM 738 C CA . LEU A 1 100 ? -8.876 4.582 5.700 1.00 81.00 100 LEU A CA 1
ATOM 739 C C . LEU A 1 100 ? -8.547 3.350 4.846 1.00 81.00 100 LEU A C 1
ATOM 741 O O . LEU A 1 100 ? -7.595 3.393 4.069 1.00 81.00 100 LEU A O 1
ATOM 745 N N . ARG A 1 101 ? -9.349 2.282 4.939 1.00 82.31 101 ARG A N 1
ATOM 746 C CA . ARG A 1 101 ? -9.218 1.086 4.097 1.00 82.31 101 ARG A CA 1
ATOM 747 C C . ARG A 1 101 ? -9.327 1.441 2.616 1.00 82.31 101 ARG A C 1
ATOM 749 O O . ARG A 1 101 ? -8.448 1.075 1.847 1.00 82.31 101 ARG A O 1
ATOM 756 N N . ARG A 1 102 ? -10.344 2.208 2.214 1.00 81.25 102 ARG A N 1
ATOM 757 C CA . ARG A 1 102 ? -10.521 2.632 0.808 1.00 81.25 102 ARG A CA 1
ATOM 758 C C . ARG A 1 102 ? -9.354 3.479 0.300 1.00 81.25 102 ARG A C 1
ATOM 760 O O . ARG A 1 102 ? -8.914 3.309 -0.839 1.00 81.25 102 ARG A O 1
ATOM 767 N N . ILE A 1 103 ? -8.830 4.373 1.143 1.00 81.50 103 ILE A N 1
ATOM 768 C CA . ILE A 1 103 ? -7.625 5.153 0.829 1.00 81.50 103 ILE A CA 1
ATOM 769 C C . ILE A 1 103 ? -6.436 4.209 0.633 1.00 81.50 103 ILE A C 1
ATOM 771 O O . ILE A 1 103 ? -5.744 4.307 -0.376 1.00 81.50 103 ILE A O 1
ATOM 775 N N . TRP A 1 104 ? -6.226 3.265 1.551 1.00 80.56 104 TRP A N 1
ATOM 776 C CA . TRP A 1 104 ? -5.146 2.284 1.461 1.00 80.56 104 TRP A CA 1
ATOM 777 C C . TRP A 1 104 ? -5.234 1.416 0.201 1.00 80.56 104 TRP A C 1
ATOM 779 O O . TRP A 1 104 ? -4.226 1.239 -0.480 1.00 80.56 104 TRP A O 1
ATOM 789 N N . GLU A 1 105 ? -6.423 0.932 -0.155 1.00 79.94 105 GLU A N 1
ATOM 790 C CA . GLU A 1 105 ? -6.663 0.154 -1.378 1.00 79.94 105 GLU A CA 1
ATOM 791 C C . GLU A 1 105 ? -6.325 0.962 -2.631 1.00 79.94 105 GLU A C 1
ATOM 793 O O . GLU A 1 105 ? -5.672 0.467 -3.546 1.00 79.94 105 GLU A O 1
ATOM 798 N N . THR A 1 106 ? -6.701 2.240 -2.649 1.00 78.19 106 THR A N 1
ATOM 799 C CA . THR A 1 106 ? -6.413 3.137 -3.775 1.00 78.19 106 THR A CA 1
ATOM 800 C C . THR A 1 106 ? -4.925 3.483 -3.858 1.00 78.19 106 THR A C 1
ATOM 802 O O . THR A 1 106 ? -4.360 3.605 -4.945 1.00 78.19 106 THR A O 1
ATOM 805 N N . VAL A 1 107 ? -4.260 3.665 -2.717 1.00 78.75 107 VAL A N 1
ATOM 806 C CA . VAL A 1 107 ? -2.840 4.034 -2.650 1.00 78.75 107 VAL A CA 1
ATOM 807 C C . VAL A 1 107 ? -1.947 2.849 -2.989 1.00 78.75 107 VAL A C 1
ATOM 809 O O . VAL A 1 107 ? -1.029 3.004 -3.788 1.00 78.75 107 VAL A O 1
ATOM 812 N N . SER A 1 108 ? -2.214 1.684 -2.405 1.00 77.62 108 SER A N 1
ATOM 813 C CA . SER A 1 108 ? -1.380 0.489 -2.553 1.00 77.62 108 SER A CA 1
ATOM 814 C C . SER A 1 108 ? -1.749 -0.370 -3.760 1.00 77.62 108 SER A C 1
ATOM 816 O O . SER A 1 108 ? -0.965 -1.239 -4.127 1.00 77.62 108 SER A O 1
ATOM 818 N N . LEU A 1 109 ? -2.937 -0.175 -4.349 1.00 77.31 109 LEU A N 1
ATOM 819 C CA . LEU A 1 109 ? -3.533 -1.089 -5.333 1.00 77.31 109 LEU A CA 1
ATOM 820 C C . LEU A 1 109 ? -3.593 -2.541 -4.822 1.00 77.31 109 LEU A C 1
ATOM 822 O O . LEU A 1 109 ? -3.622 -3.470 -5.619 1.00 77.31 109 LEU A O 1
ATOM 826 N N . ASN A 1 110 ? -3.538 -2.735 -3.497 1.00 80.19 110 ASN A N 1
ATOM 827 C CA . ASN A 1 110 ? -3.461 -4.024 -2.804 1.00 80.19 110 ASN A CA 1
ATOM 828 C C . ASN A 1 110 ? -2.363 -4.969 -3.311 1.00 80.19 110 ASN A C 1
ATOM 830 O O . ASN A 1 110 ? -2.431 -6.179 -3.117 1.00 80.19 110 ASN A O 1
ATOM 834 N N . VAL A 1 111 ? -1.294 -4.431 -3.900 1.00 79.12 111 VAL A N 1
ATOM 835 C CA . VAL A 1 111 ? -0.167 -5.243 -4.398 1.00 79.12 111 VAL A CA 1
ATOM 836 C C . VAL A 1 111 ? 0.595 -5.960 -3.288 1.00 79.12 111 VAL A C 1
ATOM 838 O O . VAL A 1 111 ? 1.463 -6.779 -3.568 1.00 79.12 111 VAL A O 1
ATOM 841 N N . LEU A 1 112 ? 0.328 -5.603 -2.029 1.00 81.62 112 LEU A N 1
ATOM 842 C CA . LEU A 1 112 ? 0.926 -6.242 -0.864 1.00 81.62 112 LEU A CA 1
ATOM 843 C C . LEU A 1 112 ? 0.194 -7.516 -0.442 1.00 81.62 112 LEU A C 1
ATOM 845 O O . LEU A 1 112 ? 0.760 -8.285 0.336 1.00 81.62 112 LEU A O 1
ATOM 849 N N . ASP A 1 113 ? -1.004 -7.765 -0.968 1.00 75.31 113 ASP A N 1
ATOM 850 C CA . ASP A 1 113 ? -1.779 -8.959 -0.656 1.00 75.31 113 ASP A CA 1
ATOM 851 C C . ASP A 1 113 ? -1.292 -10.193 -1.425 1.00 75.31 113 ASP A C 1
ATOM 853 O O . ASP A 1 113 ? -0.547 -10.126 -2.404 1.00 75.31 113 ASP A O 1
ATOM 857 N N . GLY A 1 114 ? -1.729 -11.359 -0.951 1.00 75.31 114 GLY A N 1
ATOM 858 C CA . GLY A 1 114 ? -1.472 -12.635 -1.604 1.00 75.31 114 GLY A CA 1
ATOM 859 C C . GLY A 1 114 ? -0.151 -13.309 -1.207 1.00 75.31 114 GLY A C 1
ATOM 860 O O . GLY A 1 114 ? 0.560 -12.862 -0.293 1.00 75.31 114 GLY A O 1
ATOM 861 N N . PRO A 1 115 ? 0.144 -14.460 -1.832 1.00 78.31 115 PRO A N 1
ATOM 862 C CA . PRO A 1 115 ? 1.367 -15.208 -1.584 1.00 78.31 115 PRO A CA 1
ATOM 863 C C . PRO A 1 115 ? 2.612 -14.407 -1.988 1.00 78.31 115 PRO A C 1
ATOM 865 O O . PRO A 1 115 ? 2.605 -13.613 -2.925 1.00 78.31 115 PRO A O 1
ATOM 868 N N . ALA A 1 116 ? 3.682 -14.610 -1.223 1.00 80.19 116 ALA A N 1
ATOM 869 C CA . ALA A 1 116 ? 5.002 -14.060 -1.487 1.00 80.19 116 ALA A CA 1
ATOM 870 C C . ALA A 1 116 ? 6.048 -15.043 -0.951 1.00 80.19 116 ALA A C 1
ATOM 872 O O . ALA A 1 116 ? 5.924 -15.535 0.176 1.00 80.19 116 ALA A O 1
ATOM 873 N N . ALA A 1 117 ? 7.085 -15.330 -1.737 1.00 78.19 117 ALA A N 1
ATOM 874 C CA . ALA A 1 117 ? 8.254 -16.031 -1.215 1.00 78.19 117 ALA A CA 1
ATOM 875 C C . ALA A 1 117 ? 9.026 -15.121 -0.231 1.00 78.19 117 ALA A C 1
ATOM 877 O O . ALA A 1 117 ? 8.977 -13.895 -0.363 1.00 78.19 117 ALA A O 1
ATOM 878 N N . PRO A 1 118 ? 9.766 -15.675 0.750 1.00 74.75 118 PRO A N 1
ATOM 879 C CA . PRO A 1 118 ? 10.540 -14.866 1.690 1.00 74.75 118 PRO A CA 1
ATOM 880 C C . PRO A 1 118 ? 11.508 -13.914 0.972 1.00 74.75 118 PRO A C 1
ATOM 882 O O . PRO A 1 118 ? 12.365 -14.353 0.209 1.00 74.75 118 PRO A O 1
ATOM 885 N N . GLY A 1 119 ? 11.370 -12.609 1.224 1.00 70.19 119 GLY A N 1
ATOM 886 C CA . GLY A 1 119 ? 12.207 -11.569 0.612 1.00 70.19 119 GLY A CA 1
ATOM 887 C C . GLY A 1 119 ? 11.886 -11.246 -0.852 1.00 70.19 119 GLY A C 1
ATOM 888 O O . GLY A 1 119 ? 12.600 -10.445 -1.453 1.00 70.19 119 GLY A O 1
ATOM 889 N N . ALA A 1 120 ? 10.835 -11.834 -1.426 1.00 76.31 120 ALA A N 1
ATOM 890 C CA . ALA A 1 120 ? 10.367 -11.525 -2.771 1.00 76.31 120 ALA A CA 1
ATOM 891 C C . ALA A 1 120 ? 9.236 -10.485 -2.753 1.00 76.31 120 ALA A C 1
ATOM 893 O O . ALA A 1 120 ? 8.578 -10.262 -1.734 1.00 76.31 120 ALA A O 1
ATOM 894 N N . ALA A 1 121 ? 9.011 -9.853 -3.905 1.00 78.38 121 ALA A N 1
ATOM 895 C CA . ALA A 1 121 ? 7.788 -9.098 -4.133 1.00 78.38 121 ALA A CA 1
ATOM 896 C C . ALA A 1 121 ? 6.575 -10.048 -4.065 1.00 78.38 121 ALA A C 1
ATOM 898 O O . ALA A 1 121 ? 6.705 -11.208 -4.467 1.00 78.38 121 ALA A O 1
ATOM 899 N N . PRO A 1 122 ? 5.408 -9.588 -3.589 1.00 84.25 122 PRO A N 1
ATOM 900 C CA . PRO A 1 122 ? 4.183 -10.373 -3.669 1.00 84.25 122 PRO A CA 1
ATOM 901 C C . PRO A 1 122 ? 3.783 -10.656 -5.118 1.00 84.25 122 PRO A C 1
ATOM 903 O O . PRO A 1 122 ? 4.042 -9.846 -6.014 1.00 84.25 122 PRO A O 1
ATOM 906 N N . ASP A 1 123 ? 3.108 -11.782 -5.340 1.00 84.50 123 ASP A N 1
ATOM 907 C CA . ASP A 1 123 ? 2.698 -12.214 -6.681 1.00 84.50 123 ASP A CA 1
ATOM 908 C C . ASP A 1 123 ? 1.799 -11.163 -7.359 1.00 84.50 123 ASP A C 1
ATOM 910 O O . ASP A 1 123 ? 1.989 -10.848 -8.532 1.00 84.50 123 ASP A O 1
ATOM 914 N N . ALA A 1 124 ? 0.919 -10.508 -6.590 1.00 81.75 124 ALA A N 1
ATOM 915 C CA . ALA A 1 124 ? 0.048 -9.430 -7.067 1.00 81.75 124 ALA A CA 1
ATOM 916 C C . ALA A 1 124 ? 0.816 -8.226 -7.649 1.00 81.75 124 ALA A C 1
ATOM 918 O O . ALA A 1 124 ? 0.341 -7.575 -8.579 1.00 81.75 124 ALA A O 1
ATOM 919 N N . TRP A 1 125 ? 2.015 -7.929 -7.138 1.00 81.88 125 TRP A N 1
ATOM 920 C CA . TRP A 1 125 ? 2.870 -6.884 -7.704 1.00 81.88 125 TRP A CA 1
ATOM 921 C C . TRP A 1 125 ? 3.480 -7.312 -9.043 1.00 81.88 125 TRP A C 1
ATOM 923 O O . TRP A 1 125 ? 3.573 -6.508 -9.970 1.00 81.88 125 TRP A O 1
ATOM 933 N N . SER A 1 126 ? 3.879 -8.580 -9.157 1.00 79.19 126 SER A N 1
ATOM 934 C CA . SER A 1 126 ? 4.443 -9.126 -10.397 1.00 79.19 126 SER A CA 1
ATOM 935 C C . SER A 1 126 ? 3.392 -9.172 -11.507 1.00 79.19 126 SER A C 1
ATOM 937 O O . SER A 1 126 ? 3.683 -8.776 -12.636 1.00 79.19 126 SER A O 1
ATOM 939 N N . ASP A 1 127 ? 2.165 -9.570 -11.165 1.00 80.00 127 ASP A N 1
ATOM 940 C CA . ASP A 1 127 ? 1.009 -9.539 -12.064 1.00 80.00 127 ASP A CA 1
ATOM 941 C C . ASP A 1 127 ? 0.709 -8.109 -12.534 1.00 80.00 127 ASP A C 1
ATOM 943 O O . ASP A 1 127 ? 0.581 -7.873 -13.734 1.00 80.00 127 ASP A O 1
ATOM 947 N N . LEU A 1 128 ? 0.693 -7.132 -11.614 1.00 77.88 128 LEU A N 1
ATOM 948 C CA . LEU A 1 128 ? 0.489 -5.720 -11.955 1.00 77.88 128 LEU A CA 1
ATOM 949 C C . LEU A 1 128 ? 1.523 -5.222 -12.976 1.00 77.88 128 LEU A C 1
ATOM 951 O O . LEU A 1 128 ? 1.167 -4.530 -13.929 1.00 77.88 128 LEU A O 1
ATOM 955 N N . LEU A 1 129 ? 2.804 -5.550 -12.785 1.00 74.94 129 LEU A N 1
ATOM 956 C CA . LEU A 1 129 ? 3.855 -5.146 -13.719 1.00 74.94 129 LEU A CA 1
ATOM 957 C C . LEU A 1 129 ? 3.725 -5.828 -15.077 1.00 74.94 129 LEU A C 1
ATOM 959 O O . LEU A 1 129 ? 3.904 -5.171 -16.103 1.00 74.94 129 LEU A O 1
ATOM 963 N N . ALA A 1 130 ? 3.441 -7.131 -15.089 1.00 76.88 130 ALA A N 1
ATOM 964 C CA . ALA A 1 130 ? 3.233 -7.871 -16.324 1.00 76.88 130 ALA A CA 1
ATOM 965 C C . ALA A 1 130 ? 2.073 -7.260 -17.117 1.00 76.88 130 ALA A C 1
ATOM 967 O O . ALA A 1 130 ? 2.225 -6.982 -18.305 1.00 76.88 130 ALA A O 1
ATOM 968 N N . ASP A 1 131 ? 0.965 -6.951 -16.452 1.00 73.75 131 ASP A N 1
ATOM 969 C CA . ASP A 1 131 ? -0.208 -6.358 -17.084 1.00 73.75 131 ASP A CA 1
ATOM 970 C C . ASP A 1 131 ? 0.034 -4.904 -17.526 1.00 73.75 131 ASP A C 1
ATOM 972 O O . ASP A 1 131 ? -0.412 -4.513 -18.602 1.00 73.75 131 ASP A O 1
ATOM 976 N N . ALA A 1 132 ? 0.808 -4.111 -16.779 1.00 72.69 132 ALA A N 1
ATOM 977 C CA . ALA A 1 132 ? 1.161 -2.746 -17.178 1.00 72.69 132 ALA A CA 1
ATOM 978 C C . ALA A 1 132 ? 2.129 -2.690 -18.378 1.00 72.69 132 ALA A C 1
ATOM 980 O O . ALA A 1 132 ? 2.073 -1.747 -19.169 1.00 72.69 132 ALA A O 1
ATOM 981 N N . LEU A 1 133 ? 3.033 -3.669 -18.502 1.00 68.19 133 LEU A N 1
ATOM 982 C CA . LEU A 1 133 ? 4.055 -3.719 -19.556 1.00 68.19 133 LEU A CA 1
ATOM 983 C C . LEU A 1 133 ? 3.594 -4.472 -20.813 1.00 68.19 133 LEU A C 1
ATOM 985 O O . LEU A 1 133 ? 4.008 -4.124 -21.919 1.00 68.19 133 LEU A O 1
ATOM 989 N N . ILE A 1 134 ? 2.790 -5.525 -20.645 1.00 70.69 134 ILE A N 1
ATOM 990 C CA . ILE A 1 134 ? 2.357 -6.439 -21.716 1.00 70.69 134 ILE A CA 1
ATOM 991 C C . ILE A 1 134 ? 0.906 -6.149 -22.121 1.00 70.69 134 ILE A C 1
ATOM 993 O O . ILE A 1 134 ? 0.567 -6.212 -23.307 1.00 70.69 134 ILE A O 1
ATOM 997 N N . GLY A 1 135 ? 0.048 -5.817 -21.154 1.00 58.59 135 GLY A N 1
ATOM 998 C CA . GLY A 1 135 ? -1.292 -5.297 -21.402 1.00 58.59 135 GLY A CA 1
ATOM 999 C C . GLY A 1 135 ? -1.220 -3.857 -21.905 1.00 58.59 135 GLY A C 1
ATOM 1000 O O . GLY A 1 135 ? -0.260 -3.131 -21.658 1.00 58.59 135 GLY A O 1
ATOM 1001 N N . ARG A 1 136 ? -2.231 -3.408 -22.655 1.00 58.44 136 ARG A N 1
ATOM 1002 C CA . ARG A 1 136 ? -2.288 -2.037 -23.204 1.00 58.44 136 ARG A CA 1
ATOM 1003 C C . ARG A 1 136 ? -2.591 -0.977 -22.120 1.00 58.44 136 ARG A C 1
ATOM 1005 O O . ARG A 1 136 ? -3.352 -0.051 -22.388 1.00 58.44 136 ARG A O 1
ATOM 1012 N N . GLY A 1 137 ? -2.017 -1.112 -20.924 1.00 60.59 137 GLY A N 1
ATOM 1013 C CA . GLY A 1 137 ? -2.268 -0.289 -19.740 1.00 60.59 137 GLY A CA 1
ATOM 1014 C C . GLY A 1 137 ? -3.067 -1.010 -18.648 1.00 60.59 137 GLY A C 1
ATOM 1015 O O . GLY A 1 137 ? -3.462 -2.163 -18.803 1.00 60.59 137 GLY A O 1
ATOM 1016 N N . LEU A 1 138 ? -3.297 -0.307 -17.536 1.00 64.25 138 LEU A N 1
ATOM 1017 C CA . LEU A 1 138 ? -4.176 -0.753 -16.452 1.00 64.25 138 LEU A CA 1
ATOM 1018 C C . LEU A 1 138 ? -5.631 -0.463 -16.835 1.00 64.25 138 LEU A C 1
ATOM 1020 O O . LEU A 1 138 ? -5.970 0.684 -17.117 1.00 64.25 138 LEU A O 1
ATOM 1024 N N . ASP A 1 139 ? -6.479 -1.488 -16.843 1.00 66.69 139 ASP A N 1
ATOM 1025 C CA . ASP A 1 139 ? -7.923 -1.347 -17.034 1.00 66.69 139 ASP A CA 1
ATOM 1026 C C . ASP A 1 139 ? -8.706 -1.743 -15.770 1.00 66.69 139 ASP A C 1
ATOM 1028 O O . ASP A 1 139 ? -8.165 -2.316 -14.817 1.00 66.69 139 ASP A O 1
ATOM 1032 N N . ASP A 1 140 ? -10.005 -1.437 -15.759 1.00 63.88 140 ASP A N 1
ATOM 1033 C CA . ASP A 1 140 ? -10.890 -1.711 -14.620 1.00 63.88 140 ASP A CA 1
ATOM 1034 C C . ASP A 1 140 ? -10.954 -3.204 -14.251 1.00 63.88 140 ASP A C 1
ATOM 1036 O O . ASP A 1 140 ? -11.240 -3.546 -13.102 1.00 63.88 140 ASP A O 1
ATOM 1040 N N . SER A 1 141 ? -10.672 -4.110 -15.194 1.00 67.19 141 SER A N 1
ATOM 1041 C CA . SER A 1 141 ? -10.704 -5.554 -14.953 1.00 67.19 141 SER A CA 1
ATOM 1042 C C . SER A 1 141 ? -9.487 -6.032 -14.154 1.00 67.19 141 SER A C 1
ATOM 1044 O O . SER A 1 141 ? -9.629 -6.866 -13.254 1.00 67.19 141 SER A O 1
ATOM 1046 N N . ILE A 1 142 ? -8.311 -5.453 -14.415 1.00 67.50 142 ILE A N 1
ATOM 1047 C CA . ILE A 1 142 ? -7.078 -5.701 -13.658 1.00 67.50 142 ILE A CA 1
ATOM 1048 C C . ILE A 1 142 ? -7.227 -5.143 -12.239 1.00 67.50 142 ILE A C 1
ATOM 1050 O O . ILE A 1 142 ? -6.989 -5.850 -11.258 1.00 67.50 142 ILE A O 1
ATOM 1054 N N . LEU A 1 143 ? -7.719 -3.908 -12.113 1.00 66.06 143 LEU A N 1
ATOM 1055 C CA . LEU A 1 143 ? -7.952 -3.276 -10.812 1.00 66.06 143 LEU A CA 1
ATOM 1056 C C . LEU A 1 143 ? -8.991 -4.034 -9.971 1.00 66.06 143 LEU A C 1
ATOM 1058 O O . LEU A 1 143 ? -8.844 -4.137 -8.753 1.00 66.06 143 LEU A O 1
ATOM 1062 N N . ALA A 1 144 ? -10.020 -4.610 -10.599 1.00 67.62 144 ALA A N 1
ATOM 1063 C CA . ALA A 1 144 ? -11.024 -5.413 -9.904 1.00 67.62 144 ALA A CA 1
ATOM 1064 C C . ALA A 1 144 ? -10.449 -6.708 -9.306 1.00 67.62 144 ALA A C 1
ATOM 1066 O O . ALA A 1 144 ? -10.886 -7.119 -8.233 1.00 67.62 144 ALA A O 1
ATOM 1067 N N . ARG A 1 145 ? -9.459 -7.336 -9.955 1.00 67.12 145 ARG A N 1
ATOM 1068 C CA . ARG A 1 145 ? -8.785 -8.547 -9.443 1.00 67.12 145 ARG A CA 1
ATOM 1069 C C . ARG A 1 145 ? -7.911 -8.274 -8.226 1.00 67.12 145 ARG A C 1
ATOM 1071 O O . ARG A 1 145 ? -7.731 -9.164 -7.402 1.00 67.12 145 ARG A O 1
ATOM 1078 N N . LEU A 1 146 ? -7.388 -7.057 -8.127 1.00 63.44 146 LEU A N 1
ATOM 1079 C CA . LEU A 1 146 ? -6.601 -6.599 -6.990 1.00 63.44 146 LEU A CA 1
ATOM 1080 C C . LEU A 1 146 ? -7.485 -6.176 -5.807 1.00 63.44 146 LEU A C 1
ATOM 1082 O O . LEU A 1 146 ? -6.974 -5.837 -4.748 1.00 63.44 146 LEU A O 1
ATOM 1086 N N . ARG A 1 147 ? -8.818 -6.188 -5.925 1.00 63.88 147 ARG A N 1
ATOM 1087 C CA . ARG A 1 147 ? -9.679 -5.958 -4.758 1.00 63.88 147 ARG A CA 1
ATOM 1088 C C . ARG A 1 147 ? -9.663 -7.186 -3.838 1.00 63.88 147 ARG A C 1
ATOM 1090 O O . ARG A 1 147 ? -9.857 -8.300 -4.329 1.00 63.88 147 ARG A O 1
ATOM 1097 N N . PRO A 1 148 ? -9.484 -7.016 -2.516 1.00 55.19 148 PRO A N 1
ATOM 1098 C CA . PRO A 1 148 ? -9.500 -8.135 -1.586 1.00 55.19 148 PRO A CA 1
ATOM 1099 C C . PRO A 1 148 ? -10.854 -8.856 -1.625 1.00 55.19 148 PRO A C 1
ATOM 1101 O O . PRO A 1 148 ? -11.918 -8.235 -1.608 1.00 55.19 148 PRO A O 1
ATOM 1104 N N . GLN A 1 149 ? -10.819 -10.190 -1.665 1.00 46.84 149 GLN A N 1
ATOM 1105 C CA . GLN A 1 149 ? -12.017 -11.019 -1.534 1.00 46.84 149 GLN A CA 1
ATOM 1106 C C . GLN A 1 149 ? -12.385 -11.154 -0.051 1.00 46.84 149 GLN A C 1
ATOM 1108 O O . GLN A 1 149 ? -11.542 -11.542 0.755 1.00 46.84 149 GLN A O 1
ATOM 1113 N N . GLY A 1 150 ? -13.650 -10.895 0.304 1.00 44.47 150 GLY A N 1
ATOM 1114 C CA . GLY A 1 150 ? -14.194 -11.273 1.617 1.00 44.47 150 GLY A CA 1
ATOM 1115 C C . GLY A 1 150 ? -14.664 -10.152 2.545 1.00 44.47 150 GLY A C 1
ATOM 1116 O O . GLY A 1 150 ? -14.948 -10.440 3.702 1.00 44.47 150 GLY A O 1
ATOM 1117 N N . PHE A 1 151 ? -14.805 -8.914 2.072 1.00 40.81 151 PHE A N 1
ATOM 1118 C CA . PHE A 1 151 ? -15.472 -7.856 2.840 1.00 40.81 151 PHE A CA 1
ATOM 1119 C C . PHE A 1 151 ? -16.651 -7.299 2.041 1.00 40.81 151 PHE A C 1
ATOM 1121 O O . PHE A 1 151 ? -16.531 -6.303 1.329 1.00 40.81 151 PHE A O 1
ATOM 1128 N N . ALA A 1 152 ? -17.765 -8.027 2.131 1.00 33.62 152 ALA A N 1
ATOM 1129 C CA . ALA A 1 152 ? -19.109 -7.584 1.779 1.00 33.62 152 ALA A CA 1
ATOM 1130 C C 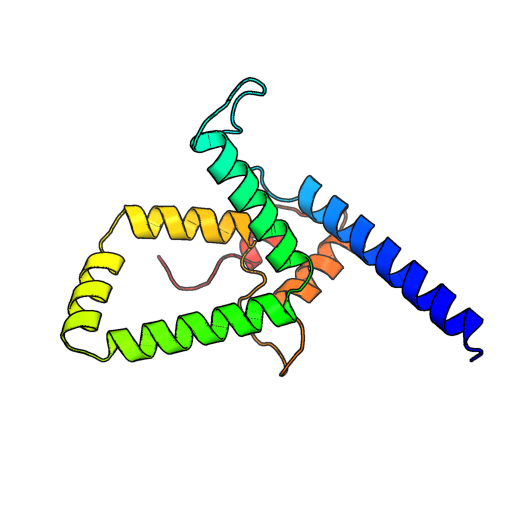. ALA A 1 152 ? -19.926 -7.438 3.066 1.00 33.62 152 ALA A C 1
ATOM 1132 O O . ALA A 1 152 ? -19.706 -8.271 3.979 1.00 33.62 152 ALA A O 1
#

Organism: Mycolicibacterium monacense (NCBI:txid85693)

Foldseek 3Di:
DDPVVVVVVVVVVVVVLVVLLVLCLVQADDDPPDPPPPDDDPVNVVNVVLLVLLCVCLSQVLVVLVVVVVVVVVLVVQCVDPVSVVVVVVLVPDPVNVVVVVSCCRSNLLQSDDDDDRSGHHPLSVLQSCCCPVNPGDDPVNSVVSDDPDDD

Sequence (152 aa):
MTPEALVGMLAELERIRTLTLDLVERAAPSLHPEPADEATGPERSAFDLLLGARRAVLGNPAAARAVHDLLVAEGRRYAGTSEGARLRDALVSSEGVENLRRIWETVSLNVLDGPAAPGAAPDAWSDLLADALIGRGLDDSILARLRPQGFA